Protein AF-A0A2E7C137-F1 (afdb_monomer_lite)

Sequence (80 aa):
MATALLEIVDLGEGEIVLQRAEDDSEPLLRIQFSDEARDYLMDNGLEVAKVMIQAGMQAAASINEKERPENGEGRARTVH

Radius of gyration: 15.17 Å; chains: 1; bounding box: 35×30×34 Å

Secondary structure (DSSP, 8-state):
-----EEEEEEETTEEEEEESSS-PPPSEEEE--HHHHHHHGGGHHHHHHHHHHHHHHHHHHHHHH-S--------PPP-

pLDDT: mean 83.46, std 15.73, range [41.72, 96.19]

Foldseek 3Di:
DPPFDWDWDDPDQQWIFIDGPPDPDDTPDIGHDDPVRCVVCPPNSRVVVVVVVVVVVVVVVVVVVVDPDDDDDDDDDDDD

Structure (mmCIF, N/CA/C/O backbone):
data_AF-A0A2E7C137-F1
#
_entry.id   AF-A0A2E7C137-F1
#
loop_
_atom_site.group_PDB
_atom_site.id
_atom_site.type_symbol
_atom_site.label_atom_id
_atom_site.label_alt_id
_atom_site.label_comp_id
_atom_site.label_asym_id
_atom_site.label_entity_id
_atom_site.label_seq_id
_atom_site.pdbx_PDB_ins_code
_atom_site.Cartn_x
_atom_site.Cartn_y
_atom_site.Cartn_z
_atom_site.occupancy
_atom_site.B_iso_or_equiv
_atom_site.auth_seq_id
_atom_site.auth_comp_id
_atom_site.auth_asym_id
_atom_site.auth_atom_id
_atom_site.pdbx_PDB_model_num
ATOM 1 N N . MET A 1 1 ? 20.885 10.492 -11.640 1.00 45.16 1 MET A N 1
ATOM 2 C CA . MET A 1 1 ? 20.039 9.480 -10.980 1.00 45.16 1 MET A CA 1
ATOM 3 C C . MET A 1 1 ? 19.010 9.052 -12.006 1.00 45.16 1 MET A C 1
ATOM 5 O O . MET A 1 1 ? 18.256 9.912 -12.440 1.00 45.16 1 MET A O 1
ATOM 9 N N . ALA A 1 2 ? 19.053 7.808 -12.485 1.00 52.66 2 ALA A N 1
ATOM 10 C CA . ALA A 1 2 ? 17.970 7.294 -13.318 1.00 52.66 2 ALA A CA 1
ATOM 11 C C . ALA A 1 2 ? 16.704 7.270 -12.450 1.00 52.66 2 ALA A C 1
ATOM 13 O O . ALA A 1 2 ? 16.724 6.729 -11.344 1.00 52.66 2 ALA A O 1
ATOM 14 N N . THR A 1 3 ? 15.656 7.959 -12.885 1.00 66.31 3 THR A N 1
ATOM 15 C CA . THR A 1 3 ? 14.348 7.919 -12.232 1.00 66.31 3 THR A CA 1
ATOM 16 C C . THR A 1 3 ? 13.739 6.562 -12.538 1.00 66.31 3 THR A C 1
ATOM 18 O O . THR A 1 3 ? 13.212 6.382 -13.629 1.00 66.31 3 THR A O 1
ATOM 21 N N . ALA A 1 4 ? 13.865 5.613 -11.612 1.00 80.25 4 ALA A N 1
ATOM 22 C CA . ALA A 1 4 ? 13.184 4.332 -11.738 1.00 80.25 4 ALA A CA 1
ATOM 23 C C . ALA A 1 4 ? 11.672 4.571 -11.705 1.00 80.25 4 ALA A C 1
ATOM 25 O O . ALA A 1 4 ? 11.175 5.240 -10.789 1.00 80.25 4 ALA A O 1
ATOM 26 N N . LEU A 1 5 ? 10.955 4.046 -12.695 1.00 89.75 5 LEU A N 1
ATOM 27 C CA . LEU A 1 5 ? 9.498 4.063 -12.685 1.00 89.75 5 LEU A CA 1
ATOM 28 C C . LEU A 1 5 ? 8.989 3.130 -11.577 1.00 89.75 5 LEU A C 1
ATOM 30 O O . LEU A 1 5 ? 9.419 1.981 -11.478 1.00 89.75 5 LEU A O 1
ATOM 34 N N . LEU A 1 6 ? 8.092 3.639 -10.732 1.00 91.88 6 LEU A N 1
ATOM 35 C CA . LEU A 1 6 ? 7.448 2.865 -9.674 1.00 91.88 6 LEU A CA 1
ATOM 36 C C . LEU A 1 6 ? 6.006 2.554 -10.059 1.00 91.88 6 LEU A C 1
ATOM 38 O O . LEU A 1 6 ? 5.310 3.416 -10.601 1.00 91.88 6 LEU A O 1
ATOM 42 N N . GLU A 1 7 ? 5.556 1.356 -9.715 1.00 93.88 7 GLU A N 1
ATOM 43 C CA . GLU A 1 7 ? 4.184 0.905 -9.923 1.00 93.88 7 GLU A CA 1
ATOM 44 C C . GLU A 1 7 ? 3.589 0.313 -8.645 1.00 93.88 7 GLU A C 1
ATOM 46 O O . GLU A 1 7 ? 4.303 -0.206 -7.784 1.00 93.88 7 GLU A O 1
ATOM 51 N N . ILE A 1 8 ? 2.266 0.432 -8.523 1.00 95.00 8 ILE A N 1
ATOM 52 C CA . ILE A 1 8 ? 1.482 -0.153 -7.437 1.00 95.00 8 ILE A CA 1
ATOM 53 C C . ILE A 1 8 ? 0.691 -1.307 -8.038 1.00 95.00 8 ILE A C 1
ATOM 55 O O . ILE A 1 8 ? -0.085 -1.090 -8.970 1.00 95.00 8 ILE A O 1
ATOM 59 N N . VAL A 1 9 ? 0.887 -2.508 -7.506 1.00 94.25 9 VAL A N 1
ATOM 60 C CA . VAL A 1 9 ? 0.305 -3.742 -8.038 1.00 94.25 9 VAL A CA 1
ATOM 61 C C . VAL A 1 9 ? -0.548 -4.398 -6.960 1.00 94.25 9 VAL A C 1
ATOM 63 O O . VAL A 1 9 ? -0.105 -4.556 -5.824 1.00 94.25 9 VAL A O 1
ATOM 66 N N . ASP A 1 10 ? -1.775 -4.766 -7.320 1.00 94.25 10 ASP A N 1
ATOM 67 C CA . ASP A 1 10 ? -2.636 -5.626 -6.507 1.00 94.25 10 ASP A CA 1
ATOM 68 C C . ASP A 1 10 ? -2.300 -7.089 -6.828 1.00 94.25 10 ASP A C 1
ATOM 70 O O . ASP A 1 10 ? -2.435 -7.521 -7.976 1.00 94.25 10 ASP A O 1
ATOM 74 N N . LEU A 1 11 ? -1.809 -7.828 -5.833 1.00 93.75 11 LEU A N 1
ATOM 75 C CA . LEU A 1 11 ? -1.446 -9.242 -5.965 1.00 93.75 11 LEU A CA 1
ATOM 76 C C . LEU A 1 11 ? -2.621 -10.178 -5.636 1.00 93.75 11 LEU A C 1
ATOM 78 O O . LEU A 1 11 ? -2.488 -11.398 -5.747 1.00 93.75 11 LEU A O 1
ATOM 82 N N . GLY A 1 12 ? -3.780 -9.621 -5.277 1.00 90.56 12 GLY A N 1
ATOM 83 C CA . GLY A 1 12 ? -4.935 -10.360 -4.794 1.00 90.56 12 GLY A CA 1
ATOM 84 C C . GLY A 1 12 ? -4.863 -10.629 -3.292 1.00 90.56 12 GLY A C 1
ATOM 85 O O . GLY A 1 12 ? -3.894 -10.313 -2.610 1.00 90.56 12 GLY A O 1
ATOM 86 N N . GLU A 1 13 ? -5.943 -11.186 -2.745 1.00 89.75 13 GLU A N 1
ATOM 87 C CA . GLU A 1 13 ? -6.049 -11.531 -1.318 1.00 89.75 13 GLU A CA 1
ATOM 88 C C . GLU A 1 13 ? -5.701 -10.396 -0.332 1.00 89.75 13 GLU A C 1
ATOM 90 O O . GLU A 1 13 ? -5.215 -10.622 0.775 1.00 89.75 13 GLU A O 1
ATOM 95 N N . G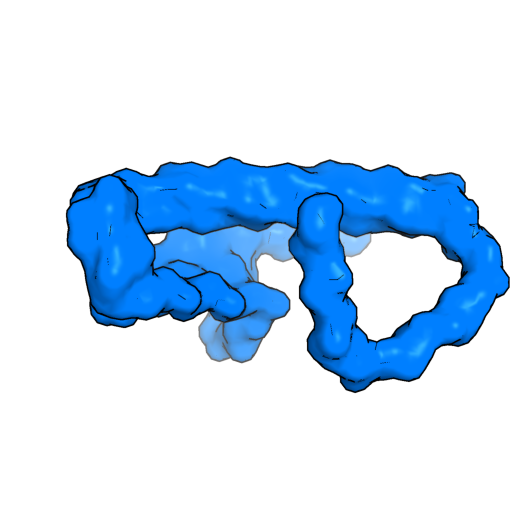LY A 1 14 ? -5.973 -9.148 -0.728 1.00 91.19 14 GLY A N 1
ATOM 96 C CA . GLY A 1 14 ? -5.701 -7.960 0.084 1.00 91.19 1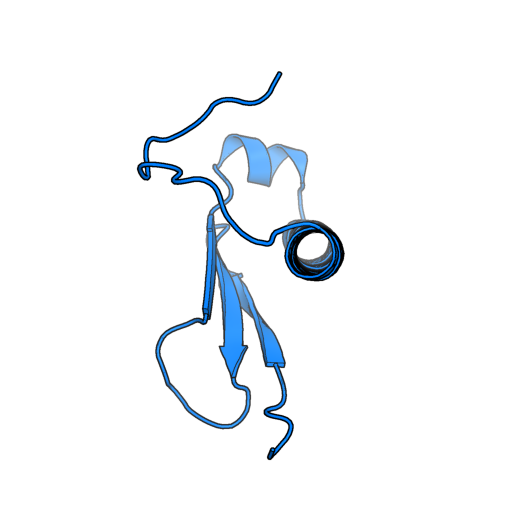4 GLY A CA 1
ATOM 97 C C . GLY A 1 14 ? -4.228 -7.565 0.155 1.00 91.19 14 GLY A C 1
ATOM 98 O O . GLY A 1 14 ? -3.882 -6.708 0.971 1.00 91.19 14 GLY A O 1
ATOM 99 N N . GLU A 1 15 ? -3.370 -8.174 -0.661 1.00 95.88 15 GLU A N 1
ATOM 100 C CA . GLU A 1 15 ? -1.963 -7.826 -0.779 1.00 95.88 15 GLU A CA 1
ATOM 101 C C . GLU A 1 15 ? -1.737 -6.812 -1.901 1.00 95.88 15 GLU A C 1
ATOM 103 O O . GLU A 1 15 ? -2.042 -7.058 -3.065 1.00 95.88 15 GLU A O 1
ATOM 108 N N . ILE A 1 16 ? -1.141 -5.673 -1.549 1.00 96.19 16 ILE A N 1
ATOM 109 C CA . ILE A 1 16 ? -0.787 -4.614 -2.494 1.00 96.19 16 ILE A CA 1
ATOM 110 C C . ILE A 1 16 ? 0.676 -4.242 -2.303 1.00 96.19 16 ILE A C 1
ATOM 112 O O . ILE A 1 16 ? 1.131 -4.018 -1.178 1.00 96.19 16 ILE A O 1
ATOM 116 N N . VAL A 1 17 ? 1.417 -4.147 -3.402 1.00 95.69 17 VAL A N 1
ATOM 117 C CA . VAL A 1 17 ? 2.858 -3.881 -3.389 1.00 95.69 17 VAL A CA 1
ATOM 118 C C . VAL A 1 17 ? 3.217 -2.620 -4.163 1.00 95.69 17 VAL A C 1
ATOM 120 O O . VAL A 1 17 ? 2.559 -2.262 -5.136 1.00 95.69 17 VAL A O 1
ATOM 123 N N . LEU A 1 18 ? 4.285 -1.951 -3.726 1.00 95.12 18 LEU A N 1
ATOM 124 C CA . LEU A 1 18 ? 4.982 -0.917 -4.493 1.00 95.12 18 LEU A CA 1
ATOM 125 C C . LEU A 1 18 ? 6.305 -1.504 -4.981 1.00 95.12 18 LEU A C 1
ATOM 127 O O . LEU A 1 18 ? 7.134 -1.902 -4.161 1.00 95.12 18 LEU A O 1
ATOM 131 N N . GLN A 1 19 ? 6.530 -1.516 -6.288 1.00 93.94 19 GLN A N 1
ATOM 132 C CA . GLN A 1 19 ? 7.721 -2.119 -6.887 1.00 93.94 19 GLN A CA 1
ATOM 133 C C . GLN A 1 19 ? 8.281 -1.275 -8.035 1.00 93.94 19 GLN A C 1
ATOM 135 O O . GLN A 1 19 ? 7.687 -0.273 -8.445 1.00 93.94 19 GLN A O 1
ATOM 140 N N . ARG A 1 20 ? 9.471 -1.648 -8.514 1.00 93.12 20 ARG A N 1
ATOM 141 C CA . ARG A 1 20 ? 10.078 -1.050 -9.707 1.00 93.12 20 ARG A CA 1
ATOM 142 C C . ARG A 1 20 ? 9.417 -1.670 -10.933 1.00 93.12 20 ARG A C 1
ATOM 144 O O . ARG A 1 20 ? 9.293 -2.880 -10.995 1.00 93.12 20 ARG A O 1
ATOM 151 N N . ALA A 1 21 ? 9.045 -0.854 -11.912 1.00 91.12 21 ALA A N 1
ATOM 152 C CA . ALA A 1 21 ? 8.449 -1.350 -13.155 1.00 91.12 21 ALA A CA 1
ATOM 153 C C . ALA A 1 21 ? 9.488 -1.963 -14.121 1.00 91.12 21 ALA A C 1
ATOM 155 O O . ALA A 1 21 ? 9.131 -2.557 -15.134 1.00 91.12 21 ALA A O 1
ATOM 156 N N . GLU A 1 22 ? 10.780 -1.746 -13.860 1.00 86.62 22 GLU A N 1
ATOM 157 C CA . GLU A 1 22 ? 11.879 -2.073 -14.778 1.00 86.62 22 GLU A CA 1
ATOM 158 C C . GLU A 1 22 ? 12.556 -3.420 -14.475 1.00 86.62 22 GLU A C 1
ATOM 160 O O . GLU A 1 22 ? 13.290 -3.925 -15.326 1.00 86.62 22 GLU A O 1
ATOM 165 N N . ASP A 1 23 ? 12.338 -4.000 -13.290 1.00 84.50 23 ASP A N 1
ATOM 166 C CA . ASP A 1 23 ? 12.935 -5.272 -12.880 1.00 84.50 23 ASP A CA 1
ATOM 167 C C . ASP A 1 23 ? 12.058 -6.045 -11.877 1.00 84.50 23 ASP A C 1
ATOM 169 O O . ASP A 1 23 ? 11.220 -5.468 -11.190 1.00 84.50 23 ASP A O 1
ATOM 173 N N . ASP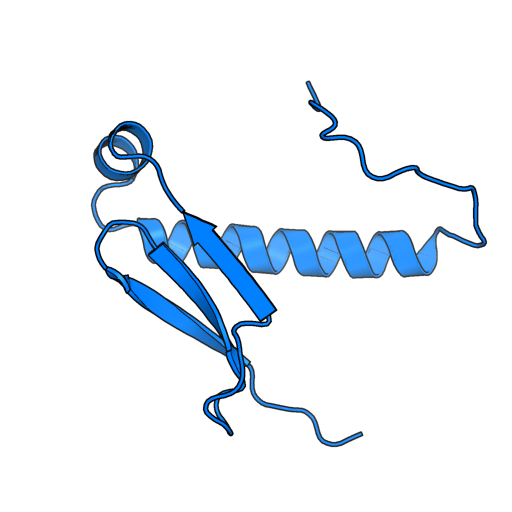 A 1 24 ? 12.282 -7.360 -11.780 1.00 82.56 24 ASP A N 1
ATOM 174 C CA . ASP A 1 24 ? 11.584 -8.272 -10.856 1.00 82.56 24 ASP A CA 1
ATOM 175 C C . ASP A 1 24 ? 12.230 -8.289 -9.453 1.00 82.56 24 ASP A C 1
ATOM 177 O O . ASP A 1 24 ? 12.311 -9.331 -8.794 1.00 82.56 24 ASP A O 1
ATOM 181 N N . SER A 1 25 ? 12.783 -7.159 -9.003 1.00 89.31 25 SER A N 1
ATOM 182 C CA . SER A 1 25 ? 13.364 -7.071 -7.658 1.00 89.31 25 SER A CA 1
ATOM 183 C C . SER A 1 25 ? 12.295 -7.210 -6.573 1.00 89.31 25 SER A C 1
ATOM 185 O O . SER A 1 25 ? 11.102 -7.022 -6.807 1.00 89.31 25 SER A O 1
ATOM 187 N N . GLU A 1 26 ? 12.735 -7.480 -5.340 1.00 92.81 26 GLU A N 1
ATOM 188 C CA . GLU A 1 26 ? 11.835 -7.477 -4.186 1.00 92.81 26 GLU A CA 1
ATOM 189 C C . GLU A 1 26 ? 11.058 -6.148 -4.076 1.00 92.81 26 GLU A C 1
ATOM 191 O O . GLU A 1 26 ? 11.646 -5.070 -4.261 1.00 92.81 26 GLU A O 1
ATOM 196 N N . PRO A 1 27 ? 9.753 -6.199 -3.741 1.00 94.44 27 PRO A N 1
ATOM 197 C CA . PRO A 1 27 ? 8.951 -5.003 -3.545 1.00 94.44 27 PRO A CA 1
ATOM 198 C C . PRO A 1 27 ? 9.556 -4.046 -2.519 1.00 94.44 27 PRO A C 1
ATOM 200 O O . PRO A 1 27 ? 10.071 -4.447 -1.476 1.00 94.44 27 PRO A O 1
ATOM 203 N N . LEU A 1 28 ? 9.417 -2.749 -2.781 1.00 92.56 28 LEU A N 1
ATOM 204 C CA . LEU A 1 28 ? 9.866 -1.690 -1.876 1.00 92.56 28 LEU A CA 1
ATOM 205 C C . LEU A 1 28 ? 8.973 -1.589 -0.632 1.00 92.56 28 LEU A C 1
ATOM 207 O O . LEU A 1 28 ? 9.431 -1.184 0.435 1.00 92.56 28 LEU A O 1
ATOM 211 N N . LEU A 1 29 ? 7.687 -1.912 -0.785 1.00 92.44 29 LEU A N 1
ATOM 212 C CA . LEU A 1 29 ? 6.670 -1.855 0.261 1.00 92.44 29 LEU A CA 1
ATOM 213 C C . LEU A 1 29 ? 5.590 -2.905 -0.016 1.00 92.44 29 LEU A C 1
ATOM 215 O O . LEU A 1 29 ? 5.210 -3.107 -1.168 1.00 92.44 29 LEU A O 1
ATOM 219 N N . ARG A 1 30 ? 5.049 -3.499 1.051 1.00 94.75 30 ARG A N 1
ATOM 220 C CA . ARG A 1 30 ? 3.902 -4.412 1.020 1.00 94.75 30 ARG A CA 1
ATOM 221 C C . ARG A 1 30 ? 2.843 -3.943 2.015 1.00 94.75 30 ARG A C 1
ATOM 223 O O . ARG A 1 30 ? 3.154 -3.703 3.182 1.00 94.75 30 ARG A O 1
ATOM 230 N N . ILE A 1 31 ? 1.606 -3.814 1.554 1.00 95.75 31 ILE A N 1
ATOM 231 C CA . ILE A 1 31 ? 0.417 -3.526 2.356 1.00 95.75 31 ILE A CA 1
ATOM 232 C C . ILE A 1 31 ? -0.436 -4.790 2.345 1.00 95.75 31 ILE A C 1
ATOM 234 O O . ILE A 1 31 ? -0.742 -5.320 1.283 1.00 95.75 31 ILE A O 1
ATOM 238 N N . GLN A 1 32 ? -0.812 -5.266 3.529 1.00 96.06 32 GLN A N 1
ATOM 239 C CA . GLN A 1 32 ? -1.718 -6.397 3.686 1.00 96.06 32 GLN A CA 1
ATOM 240 C C . GLN A 1 32 ? -2.966 -5.914 4.415 1.00 96.06 32 GLN A C 1
ATOM 242 O O . GLN A 1 32 ? -2.911 -5.607 5.608 1.00 96.06 32 GLN A O 1
ATOM 247 N N . PHE A 1 33 ? -4.087 -5.857 3.707 1.00 95.25 33 PHE A N 1
ATOM 248 C CA . PHE A 1 33 ? -5.384 -5.661 4.338 1.00 95.25 33 PHE A CA 1
ATOM 249 C C . PHE A 1 33 ? -5.829 -6.969 4.994 1.00 95.25 33 PHE A C 1
ATOM 251 O O . PHE A 1 33 ? -5.692 -8.046 4.410 1.00 95.25 33 PHE A O 1
ATOM 258 N N . SER A 1 34 ? -6.341 -6.873 6.222 1.00 95.81 34 SER A N 1
ATOM 259 C CA . SER A 1 34 ? -7.046 -7.984 6.861 1.00 95.81 34 SER A CA 1
ATOM 260 C C . SER A 1 34 ? -8.355 -8.269 6.130 1.00 95.81 34 SER A C 1
ATOM 262 O O . SER A 1 34 ? -8.880 -7.396 5.440 1.00 95.81 34 SER A O 1
ATOM 264 N N . ASP A 1 35 ? -8.924 -9.454 6.337 1.00 94.38 35 ASP A N 1
ATOM 265 C CA . ASP A 1 35 ? -10.230 -9.801 5.765 1.00 94.38 35 ASP A CA 1
ATOM 266 C C . ASP A 1 35 ? -11.318 -8.798 6.177 1.00 94.38 35 ASP A C 1
ATOM 268 O O . ASP A 1 35 ? -12.044 -8.293 5.329 1.00 94.38 35 ASP A O 1
ATOM 272 N N . GLU A 1 36 ? -11.336 -8.381 7.447 1.00 96.12 36 GLU A N 1
ATOM 273 C CA . GLU A 1 36 ? -12.254 -7.343 7.938 1.00 96.12 36 GLU A CA 1
ATOM 274 C C . GLU A 1 36 ? -12.074 -5.998 7.208 1.00 96.12 36 GLU A C 1
ATOM 276 O O . GLU A 1 36 ? -13.049 -5.334 6.854 1.00 96.12 36 GLU A O 1
ATOM 281 N N 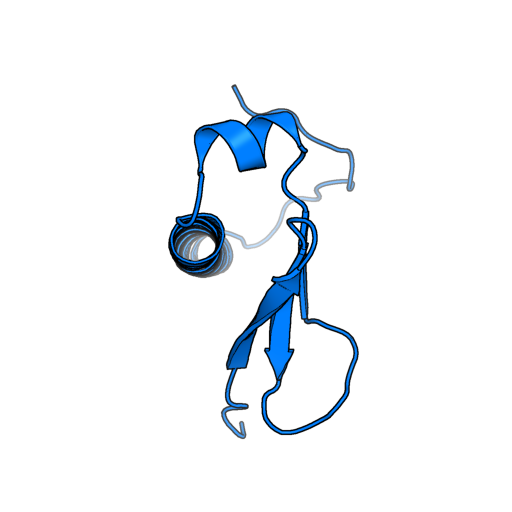. ALA A 1 37 ? -10.829 -5.587 6.944 1.00 94.50 37 ALA A N 1
ATOM 282 C CA . ALA A 1 37 ? -10.564 -4.362 6.199 1.00 94.50 37 ALA A CA 1
ATOM 283 C C . ALA A 1 37 ? -10.960 -4.500 4.723 1.00 94.50 37 ALA A C 1
ATOM 285 O O . ALA A 1 37 ? -11.470 -3.544 4.146 1.00 94.50 37 ALA A O 1
ATOM 286 N N . ARG A 1 38 ? -10.763 -5.674 4.113 1.00 92.12 38 ARG A N 1
ATOM 287 C CA . ARG A 1 38 ? -11.196 -5.958 2.736 1.00 92.12 38 ARG A CA 1
ATOM 288 C C . ARG A 1 38 ? -12.716 -5.891 2.615 1.00 92.12 38 ARG A C 1
ATOM 290 O O . ARG A 1 38 ? -13.208 -5.247 1.694 1.00 92.12 38 ARG A O 1
ATOM 297 N N . ASP A 1 39 ? -13.444 -6.461 3.573 1.00 93.38 39 ASP A N 1
ATOM 298 C CA . ASP A 1 39 ? -14.908 -6.393 3.621 1.00 93.38 39 ASP A CA 1
ATOM 299 C C . ASP A 1 39 ? -15.402 -4.943 3.715 1.00 93.38 39 ASP A C 1
ATOM 301 O O . ASP A 1 39 ? -16.371 -4.562 3.058 1.00 93.38 39 ASP A O 1
ATOM 305 N N . TYR A 1 40 ? -14.706 -4.107 4.492 1.00 93.69 40 TYR A N 1
ATOM 306 C CA . TYR A 1 40 ? -15.031 -2.687 4.618 1.00 93.69 40 TYR A CA 1
ATOM 307 C C . TYR A 1 40 ? -14.687 -1.875 3.360 1.00 93.69 40 TYR A C 1
ATOM 309 O O . TYR A 1 40 ? -15.440 -0.987 2.958 1.00 93.69 40 TYR A O 1
ATOM 317 N N . LEU A 1 41 ? -13.535 -2.150 2.744 1.00 91.25 41 LEU A N 1
ATOM 318 C CA . LEU A 1 41 ? -13.032 -1.414 1.583 1.00 91.25 41 LEU A CA 1
ATOM 319 C C . LEU A 1 41 ? -13.687 -1.852 0.267 1.00 91.25 41 LEU A C 1
ATOM 321 O O . LEU A 1 41 ? -13.687 -1.069 -0.689 1.00 91.25 41 LEU A O 1
ATOM 325 N N . MET A 1 42 ? -14.273 -3.054 0.222 1.00 86.00 42 MET A N 1
ATOM 326 C CA . MET A 1 42 ? -14.829 -3.669 -0.984 1.00 86.00 42 MET A CA 1
ATOM 327 C C . MET A 1 42 ? -13.784 -3.639 -2.119 1.00 86.00 42 MET A C 1
ATOM 329 O O . MET A 1 42 ? -12.622 -3.984 -1.908 1.00 86.00 42 MET A O 1
ATOM 333 N N . ASP A 1 43 ? -14.154 -3.141 -3.299 1.00 84.25 43 ASP A N 1
ATOM 334 C CA . ASP A 1 43 ? -13.267 -3.036 -4.464 1.00 84.25 43 ASP A CA 1
ATOM 335 C C . ASP A 1 43 ? -12.312 -1.822 -4.414 1.00 84.25 43 ASP A C 1
ATOM 337 O O . ASP A 1 43 ? -11.584 -1.553 -5.369 1.00 84.25 43 ASP A O 1
ATOM 341 N N . ASN A 1 44 ? -12.289 -1.056 -3.313 1.00 91.50 44 ASN A N 1
ATOM 342 C CA . ASN A 1 44 ? -11.509 0.187 -3.212 1.00 91.50 44 ASN A CA 1
ATOM 343 C C . ASN A 1 44 ? -10.110 0.006 -2.600 1.00 91.50 44 ASN A C 1
ATOM 345 O O . ASN A 1 44 ? -9.408 1.000 -2.399 1.00 91.50 44 ASN A O 1
ATOM 349 N N . GLY A 1 45 ? -9.689 -1.227 -2.296 1.00 91.62 45 GLY A N 1
ATOM 350 C CA . GLY A 1 45 ? -8.401 -1.504 -1.644 1.00 91.62 45 GLY A CA 1
ATOM 351 C C . GLY A 1 45 ? -7.206 -0.855 -2.354 1.00 91.62 45 GLY A C 1
ATOM 352 O O . GLY A 1 45 ? -6.370 -0.224 -1.705 1.00 91.62 45 GLY A O 1
ATOM 353 N N . LEU A 1 46 ? -7.175 -0.918 -3.690 1.00 93.12 46 LEU A N 1
ATOM 354 C CA . LEU A 1 46 ? -6.108 -0.327 -4.502 1.00 93.12 46 LEU A CA 1
ATOM 355 C C . LEU A 1 46 ? -6.065 1.204 -4.428 1.00 93.12 46 LEU A C 1
ATOM 357 O O . LEU A 1 46 ? -4.986 1.782 -4.274 1.00 93.12 46 LEU A O 1
ATOM 361 N N . GLU A 1 47 ? -7.216 1.878 -4.490 1.00 94.31 47 GLU A N 1
ATOM 362 C CA . GLU A 1 47 ? -7.251 3.344 -4.404 1.00 94.31 47 GLU A CA 1
ATOM 363 C C . GLU A 1 47 ? -6.860 3.819 -2.998 1.00 94.31 47 GLU A C 1
ATOM 365 O O . GLU A 1 47 ? -6.119 4.793 -2.853 1.00 94.31 47 GLU A O 1
ATOM 370 N N . VAL A 1 48 ? -7.272 3.091 -1.954 1.00 95.00 48 VAL A N 1
ATOM 371 C CA . VAL A 1 48 ? -6.855 3.388 -0.578 1.00 95.00 48 VAL A CA 1
ATOM 372 C C . VAL A 1 48 ? -5.350 3.202 -0.401 1.00 95.00 48 VAL A C 1
ATOM 374 O O . VAL A 1 48 ? -4.686 4.108 0.106 1.00 95.00 48 VAL A O 1
ATOM 377 N N . ALA A 1 49 ? -4.782 2.089 -0.870 1.00 95.19 49 ALA A N 1
ATOM 378 C CA . ALA A 1 49 ? -3.340 1.856 -0.809 1.00 95.19 49 ALA A CA 1
ATOM 379 C C . ALA A 1 49 ? -2.541 2.946 -1.539 1.00 95.19 49 ALA A C 1
ATOM 381 O O . ALA A 1 49 ? -1.535 3.434 -1.022 1.00 95.19 49 ALA A O 1
ATOM 382 N N . LYS A 1 50 ? -3.014 3.398 -2.703 1.00 94.44 50 LYS A N 1
ATOM 383 C CA . LYS A 1 50 ? -2.401 4.501 -3.452 1.00 94.44 50 LYS A CA 1
ATOM 384 C C . LYS A 1 50 ? -2.368 5.801 -2.651 1.00 94.44 50 LYS A C 1
ATOM 386 O O . LYS A 1 50 ? -1.313 6.434 -2.577 1.00 94.44 50 LYS A O 1
ATOM 391 N N . VAL A 1 51 ? -3.476 6.181 -2.012 1.00 96.00 51 VAL A N 1
ATOM 392 C CA . VAL A 1 51 ? -3.519 7.371 -1.144 1.00 96.00 51 VAL A CA 1
ATOM 393 C C . VAL A 1 51 ? -2.582 7.209 0.058 1.00 96.00 51 VAL A C 1
ATOM 395 O O . VAL A 1 51 ? -1.847 8.142 0.385 1.00 96.00 51 VAL A O 1
ATOM 398 N N . MET A 1 52 ? -2.538 6.025 0.682 1.00 95.44 52 MET A N 1
ATOM 399 C CA . MET A 1 52 ? -1.622 5.731 1.795 1.00 95.44 52 MET A CA 1
ATOM 400 C C . MET A 1 52 ? -0.153 5.887 1.386 1.00 95.44 52 MET A C 1
ATOM 402 O O . MET A 1 52 ? 0.623 6.516 2.106 1.00 95.44 52 MET A O 1
ATOM 406 N N . ILE A 1 53 ? 0.227 5.365 0.216 1.00 93.56 53 ILE A N 1
ATOM 407 C CA . ILE A 1 53 ? 1.590 5.474 -0.319 1.00 93.56 53 ILE A CA 1
ATOM 408 C C . ILE A 1 53 ? 1.939 6.938 -0.600 1.00 93.56 53 ILE A C 1
ATOM 410 O O . ILE A 1 53 ? 3.006 7.407 -0.202 1.00 93.56 53 ILE A O 1
ATOM 414 N N . GLN A 1 54 ? 1.033 7.693 -1.227 1.00 91.88 54 GLN A N 1
ATOM 415 C CA . GLN A 1 54 ? 1.235 9.121 -1.488 1.00 91.88 54 GLN A CA 1
ATOM 416 C C . GLN A 1 54 ? 1.427 9.921 -0.195 1.00 91.88 54 GLN A C 1
ATOM 418 O O . GLN A 1 54 ? 2.369 10.711 -0.098 1.00 91.88 54 GLN A O 1
ATOM 423 N N . ALA A 1 55 ? 0.581 9.689 0.810 1.00 93.62 55 ALA A N 1
ATOM 424 C CA . ALA A 1 55 ? 0.697 10.332 2.115 1.00 93.62 55 ALA A CA 1
ATOM 425 C C . ALA A 1 55 ? 2.014 9.958 2.818 1.00 93.62 55 ALA A C 1
ATOM 427 O O . ALA A 1 55 ? 2.706 10.832 3.342 1.00 93.62 55 ALA A O 1
ATOM 428 N N . GLY A 1 56 ? 2.406 8.681 2.771 1.00 90.75 56 GLY A N 1
ATOM 429 C CA . GLY A 1 56 ? 3.671 8.197 3.324 1.00 90.75 56 GLY A CA 1
ATOM 430 C C . GLY A 1 56 ? 4.892 8.855 2.676 1.00 90.75 56 GLY A C 1
ATOM 431 O O . GLY A 1 56 ? 5.798 9.293 3.382 1.00 90.75 56 GLY A O 1
ATOM 432 N N . MET A 1 57 ? 4.896 9.009 1.347 1.00 88.75 57 MET A N 1
ATOM 433 C CA . MET A 1 57 ? 5.971 9.710 0.632 1.00 88.75 57 MET A CA 1
ATOM 434 C C . MET A 1 57 ? 6.069 11.188 1.030 1.00 88.75 57 MET A C 1
ATOM 436 O O . MET A 1 57 ? 7.169 11.691 1.259 1.00 88.75 57 MET A O 1
ATOM 440 N N . GLN A 1 58 ? 4.935 11.884 1.153 1.00 89.94 58 GLN A N 1
ATOM 441 C CA . GLN A 1 58 ? 4.907 13.284 1.598 1.00 89.94 58 GLN A CA 1
ATOM 442 C C . GLN A 1 58 ? 5.415 13.437 3.038 1.00 89.94 58 GLN A C 1
ATOM 444 O O . GLN A 1 58 ? 6.181 14.358 3.340 1.00 89.94 58 GLN A O 1
ATOM 449 N N . ALA A 1 59 ? 5.026 12.517 3.925 1.00 90.25 59 ALA A N 1
ATOM 450 C CA . ALA A 1 59 ? 5.514 12.479 5.297 1.00 90.25 59 ALA A CA 1
ATOM 451 C C . ALA A 1 59 ? 7.028 12.220 5.346 1.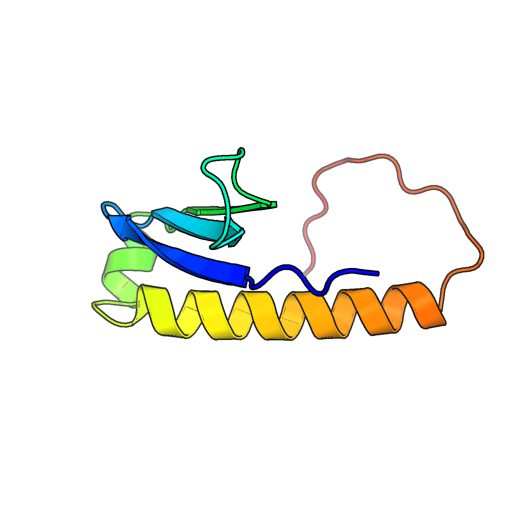00 90.25 59 ALA A C 1
ATOM 453 O O . ALA A 1 59 ? 7.740 12.937 6.044 1.00 90.25 59 ALA A O 1
ATOM 454 N N . ALA A 1 60 ? 7.537 11.267 4.560 1.00 86.19 60 ALA A N 1
ATOM 455 C CA . ALA A 1 60 ? 8.966 10.968 4.476 1.00 86.19 60 ALA A CA 1
ATOM 456 C C . ALA A 1 60 ? 9.785 12.166 3.969 1.00 86.19 60 ALA A C 1
ATOM 458 O O . ALA A 1 60 ? 10.824 12.484 4.545 1.00 86.19 60 ALA A O 1
ATOM 459 N N . ALA A 1 61 ? 9.298 12.876 2.944 1.00 84.06 61 ALA A N 1
ATOM 460 C CA . ALA A 1 61 ? 9.918 14.117 2.479 1.00 84.06 61 ALA A CA 1
ATOM 461 C C . ALA A 1 61 ? 9.970 15.170 3.602 1.00 84.06 61 ALA A C 1
ATOM 463 O O . ALA A 1 61 ? 11.027 15.731 3.876 1.00 84.06 61 ALA A O 1
ATOM 464 N N . SER A 1 62 ? 8.860 15.347 4.324 1.00 86.00 62 SER A N 1
ATOM 465 C CA . SER A 1 62 ? 8.765 16.287 5.448 1.00 86.00 62 SE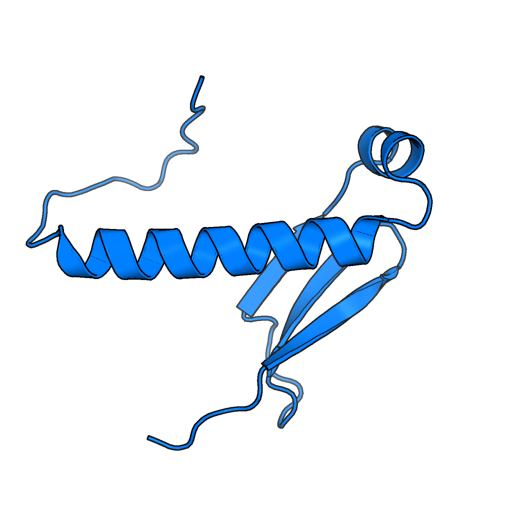R A CA 1
ATOM 466 C C . SER A 1 62 ? 9.676 15.920 6.630 1.00 86.00 62 SER A C 1
ATOM 468 O O . SER A 1 62 ? 10.159 16.810 7.326 1.00 86.00 62 SER A O 1
ATOM 470 N N . ILE A 1 63 ? 9.893 14.627 6.896 1.00 86.50 63 ILE A N 1
ATOM 471 C CA . ILE A 1 63 ? 10.809 14.140 7.944 1.00 86.50 63 ILE A CA 1
ATOM 472 C C . ILE A 1 63 ? 12.260 14.388 7.530 1.00 86.50 63 ILE A C 1
ATOM 474 O O . ILE A 1 63 ? 13.036 14.911 8.326 1.00 86.50 63 ILE A O 1
ATOM 478 N N . ASN A 1 64 ? 12.613 14.096 6.275 1.00 78.12 64 ASN A N 1
ATOM 479 C CA . ASN A 1 64 ? 13.949 14.369 5.740 1.00 78.12 64 ASN A CA 1
ATOM 480 C C . ASN A 1 64 ? 14.300 15.865 5.775 1.00 78.12 64 ASN A C 1
ATOM 482 O O . ASN A 1 64 ? 15.463 16.219 5.949 1.00 78.12 64 ASN A O 1
ATOM 486 N N . GLU A 1 65 ? 13.307 16.747 5.646 1.00 73.12 65 GLU A N 1
ATOM 487 C CA . GLU A 1 65 ? 13.483 18.193 5.827 1.00 73.12 65 GLU A CA 1
ATOM 488 C C . GLU A 1 65 ? 13.660 18.605 7.303 1.00 73.12 65 GLU A C 1
ATOM 490 O O . GLU A 1 65 ? 14.228 19.663 7.578 1.00 73.12 65 GLU A O 1
ATOM 495 N N . LYS A 1 66 ? 13.184 17.790 8.257 1.00 62.22 66 LYS A N 1
ATOM 496 C CA . LYS A 1 66 ? 13.134 18.107 9.696 1.00 62.22 66 LYS A CA 1
ATOM 497 C C . LYS A 1 66 ? 14.228 17.445 10.543 1.00 62.22 66 LYS A C 1
ATOM 499 O O . LYS A 1 66 ? 14.545 17.994 11.595 1.00 62.22 66 LYS A O 1
ATOM 504 N N . GLU A 1 67 ? 14.837 16.333 10.122 1.00 55.53 67 GLU A N 1
ATOM 505 C CA . GLU A 1 67 ? 15.793 15.580 10.954 1.00 55.53 67 GLU A CA 1
ATOM 506 C C . GLU A 1 67 ? 17.256 15.633 10.471 1.00 55.53 67 GLU A C 1
ATOM 508 O O . GLU A 1 67 ? 17.721 14.863 9.633 1.00 55.53 67 GLU A O 1
ATOM 513 N N . ARG A 1 68 ? 18.026 16.503 11.136 1.00 41.72 68 ARG A N 1
ATOM 514 C CA . ARG A 1 68 ? 19.325 16.152 11.742 1.00 41.72 68 ARG A CA 1
ATOM 515 C C . ARG A 1 68 ? 18.984 15.526 13.120 1.00 41.72 68 ARG A C 1
ATOM 517 O O . ARG A 1 68 ? 18.058 16.018 13.755 1.00 41.72 68 ARG A O 1
ATOM 524 N N . PRO A 1 69 ? 19.650 14.440 13.545 1.00 51.25 69 PRO A N 1
ATOM 525 C CA . PRO A 1 69 ? 19.033 13.183 14.002 1.00 51.25 69 PRO A CA 1
ATOM 526 C C . PRO A 1 69 ? 18.696 13.162 15.495 1.00 51.25 69 PRO A C 1
ATOM 528 O O . PRO A 1 69 ? 19.414 13.831 16.224 1.00 51.25 69 PRO A O 1
ATOM 531 N N . GLU A 1 70 ? 17.790 12.272 15.944 1.00 43.66 70 GLU A N 1
ATOM 532 C CA . GLU A 1 70 ? 17.906 11.553 17.234 1.00 43.66 70 GLU A CA 1
ATOM 533 C C . GLU A 1 70 ? 17.345 10.113 17.146 1.00 43.66 70 GLU A C 1
ATOM 535 O O . GLU A 1 70 ? 16.251 9.863 16.650 1.00 43.66 70 GLU A O 1
ATOM 540 N N . ASN A 1 71 ? 18.155 9.155 17.608 1.00 51.28 71 ASN A N 1
ATOM 541 C CA . ASN A 1 71 ? 17.968 7.700 17.569 1.00 51.28 71 ASN A CA 1
ATOM 542 C C . ASN A 1 71 ? 16.538 7.211 17.878 1.00 51.28 71 ASN A C 1
ATOM 544 O O . ASN A 1 71 ? 16.029 7.416 18.979 1.00 51.28 71 ASN A O 1
ATOM 548 N N . GLY A 1 72 ? 15.944 6.439 16.964 1.00 52.03 72 GLY A N 1
ATOM 549 C CA . GLY A 1 72 ? 14.699 5.711 17.204 1.00 52.03 72 GLY A CA 1
ATOM 550 C C . GLY A 1 72 ? 14.884 4.211 17.009 1.00 52.03 72 GLY A C 1
ATOM 551 O O . GLY A 1 72 ? 14.826 3.725 15.883 1.00 52.03 72 GLY A O 1
ATOM 552 N N . GLU A 1 73 ? 15.089 3.476 18.102 1.00 54.75 73 GLU A N 1
ATOM 553 C CA . GLU A 1 73 ? 15.054 2.011 18.112 1.00 54.75 73 GLU A CA 1
ATOM 554 C C . GLU A 1 73 ? 13.736 1.508 17.498 1.00 54.75 73 GLU A C 1
ATOM 556 O O . GLU A 1 73 ? 12.643 1.930 17.888 1.00 54.75 73 GLU A O 1
ATOM 561 N N . GLY A 1 74 ? 13.846 0.609 16.516 1.00 56.47 74 GLY A N 1
ATOM 562 C CA . GLY A 1 74 ? 12.731 0.038 15.762 1.00 56.47 74 GLY A CA 1
ATOM 563 C C . GLY A 1 74 ? 11.849 -0.889 16.596 1.00 56.47 74 GLY A C 1
ATOM 564 O O . GLY A 1 74 ? 11.866 -2.103 16.415 1.00 56.47 74 GLY A O 1
ATOM 565 N N . ARG A 1 75 ? 11.053 -0.328 17.508 1.00 56.03 75 ARG A N 1
ATOM 566 C CA . ARG A 1 75 ? 9.888 -1.007 18.087 1.00 56.03 75 ARG A CA 1
ATOM 567 C C . ARG A 1 75 ? 8.631 -0.559 17.355 1.00 56.03 75 ARG A C 1
ATOM 569 O O . ARG A 1 75 ? 8.513 0.608 16.981 1.00 56.03 75 ARG A O 1
ATOM 576 N N . ALA A 1 76 ? 7.681 -1.479 17.195 1.00 60.50 76 ALA A N 1
ATOM 577 C CA . ALA A 1 76 ? 6.328 -1.137 16.779 1.00 60.50 76 ALA A CA 1
ATOM 578 C C . ALA A 1 76 ? 5.783 -0.058 17.728 1.00 60.50 76 ALA A C 1
ATOM 580 O O . ALA A 1 76 ? 5.656 -0.283 18.933 1.00 60.50 76 ALA A O 1
ATOM 581 N N . ARG A 1 77 ? 5.525 1.134 17.194 1.00 74.44 77 ARG A N 1
ATOM 582 C CA . ARG A 1 77 ? 4.925 2.249 17.927 1.00 74.44 77 ARG A CA 1
ATOM 583 C C . ARG A 1 77 ? 3.458 2.324 17.523 1.00 74.44 77 ARG A C 1
ATOM 585 O O . ARG A 1 77 ? 3.158 2.377 16.337 1.00 74.44 77 ARG A O 1
ATOM 592 N N . THR A 1 78 ? 2.557 2.299 18.503 1.00 64.06 78 THR A N 1
ATOM 593 C CA . THR A 1 78 ? 1.143 2.631 18.275 1.00 64.06 78 THR A CA 1
ATOM 594 C C . THR A 1 78 ? 1.011 4.145 18.364 1.00 64.06 78 THR A C 1
ATOM 596 O O . THR A 1 78 ? 1.469 4.739 19.339 1.00 64.06 78 THR A O 1
ATOM 599 N N . VAL A 1 79 ? 0.432 4.767 17.342 1.00 68.12 79 VAL A N 1
ATOM 600 C CA . VAL A 1 79 ? 0.094 6.195 17.340 1.00 68.12 79 VAL A CA 1
ATOM 601 C C . VAL A 1 79 ? -1.417 6.287 17.560 1.00 68.12 79 VAL A C 1
ATOM 603 O O . VAL A 1 79 ? -2.156 5.568 16.889 1.00 68.12 79 VAL A O 1
ATOM 606 N N . HIS A 1 80 ? -1.851 7.088 18.538 1.00 57.31 80 HIS A N 1
ATOM 607 C CA . HIS A 1 80 ? -3.265 7.347 18.841 1.00 57.31 80 HIS A CA 1
ATOM 608 C C . HIS A 1 80 ? -3.789 8.554 18.067 1.00 57.31 80 HIS A C 1
ATOM 610 O O . HIS A 1 80 ? -3.001 9.513 17.897 1.00 57.31 80 HIS A O 1
#